Protein AF-A0A1J3ETG0-F1 (afdb_monomer)

Structure (mmCIF, N/CA/C/O backbone):
data_AF-A0A1J3ETG0-F1
#
_entry.id   AF-A0A1J3ETG0-F1
#
loop_
_atom_site.group_PDB
_atom_site.id
_atom_site.type_symbol
_atom_site.label_atom_id
_atom_site.label_alt_id
_atom_site.label_comp_id
_atom_site.label_asym_id
_atom_site.label_entity_id
_atom_site.label_seq_id
_atom_site.pdbx_PDB_ins_code
_atom_site.Cartn_x
_atom_site.Cartn_y
_atom_site.Cartn_z
_atom_site.occupancy
_atom_site.B_iso_or_equiv
_atom_site.auth_seq_id
_atom_site.auth_comp_id
_atom_site.auth_asym_id
_atom_site.auth_atom_id
_atom_site.pdbx_PDB_model_num
ATOM 1 N N . THR A 1 1 ? 12.044 -23.071 59.640 1.00 53.19 1 THR A N 1
ATOM 2 C CA . THR A 1 1 ? 12.819 -22.238 58.691 1.00 53.19 1 THR A CA 1
ATOM 3 C C . THR A 1 1 ? 11.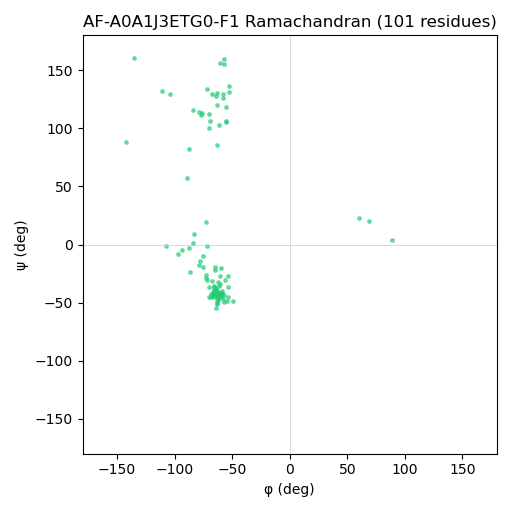861 -21.313 57.957 1.00 53.19 1 THR A C 1
ATOM 5 O O . THR A 1 1 ? 10.817 -21.798 57.534 1.00 53.19 1 THR A O 1
ATOM 8 N N . PRO A 1 2 ? 12.126 -19.997 57.868 1.00 54.06 2 PRO A N 1
ATOM 9 C CA . PRO A 1 2 ? 11.196 -19.052 57.250 1.00 54.06 2 PRO A CA 1
ATOM 10 C C . PRO A 1 2 ? 11.181 -19.251 55.730 1.00 54.06 2 PRO A C 1
ATOM 12 O O . PRO A 1 2 ? 12.243 -19.366 55.121 1.00 54.06 2 PRO A O 1
ATOM 15 N N . GLN A 1 3 ? 9.997 -19.301 55.115 1.00 63.72 3 GLN A N 1
ATOM 16 C CA . GLN A 1 3 ? 9.880 -19.335 53.657 1.00 63.72 3 GLN A CA 1
ATOM 17 C C . GLN A 1 3 ? 10.064 -17.929 53.086 1.00 63.72 3 GLN A C 1
ATOM 19 O O . GLN A 1 3 ? 9.252 -17.035 53.319 1.00 63.72 3 GLN A O 1
ATOM 24 N N . THR A 1 4 ? 11.139 -17.737 52.329 1.00 66.19 4 THR A N 1
ATOM 25 C CA . THR A 1 4 ? 11.403 -16.519 51.565 1.00 66.19 4 THR A CA 1
ATOM 26 C C . THR A 1 4 ? 10.372 -16.388 50.436 1.00 66.19 4 THR A C 1
ATOM 28 O O . THR A 1 4 ? 10.179 -17.343 49.677 1.00 66.19 4 THR A O 1
ATOM 31 N N . PRO A 1 5 ? 9.704 -15.232 50.274 1.00 64.25 5 PRO A N 1
ATOM 32 C CA . PRO A 1 5 ? 8.757 -15.036 49.186 1.00 64.25 5 PRO A CA 1
ATOM 33 C C . PRO A 1 5 ? 9.483 -15.135 47.839 1.00 64.25 5 PRO A C 1
ATOM 35 O O . PRO A 1 5 ? 10.415 -14.387 47.546 1.00 64.25 5 PRO A O 1
ATOM 38 N N . ARG A 1 6 ? 9.052 -16.091 47.012 1.00 66.31 6 ARG A N 1
ATOM 39 C CA . ARG A 1 6 ? 9.604 -16.347 45.679 1.00 66.31 6 ARG A CA 1
ATOM 40 C C . ARG A 1 6 ? 9.204 -15.199 44.749 1.00 66.31 6 ARG A C 1
ATOM 42 O O . ARG A 1 6 ? 8.077 -15.157 44.255 1.00 66.31 6 ARG A O 1
ATOM 49 N N . THR A 1 7 ? 10.117 -14.263 44.512 1.00 63.47 7 THR A N 1
ATOM 50 C CA . THR A 1 7 ? 9.951 -13.182 43.537 1.00 63.47 7 THR A CA 1
ATOM 51 C C . THR A 1 7 ? 9.791 -13.784 42.141 1.00 63.47 7 THR A C 1
ATOM 53 O O . THR A 1 7 ? 10.734 -14.261 41.512 1.00 63.47 7 THR A O 1
ATOM 56 N N . ARG A 1 8 ? 8.552 -13.820 41.639 1.00 62.28 8 ARG A N 1
ATOM 57 C CA . ARG A 1 8 ? 8.292 -14.147 40.235 1.00 62.28 8 ARG A CA 1
ATOM 58 C C . ARG A 1 8 ? 8.810 -12.992 39.385 1.00 62.28 8 ARG A C 1
ATOM 60 O O . ARG A 1 8 ? 8.161 -11.951 39.305 1.00 62.28 8 ARG 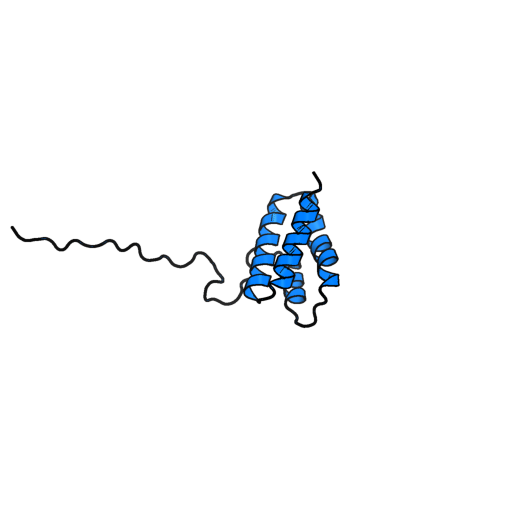A O 1
ATOM 67 N N . ASN A 1 9 ? 9.935 -13.204 38.707 1.00 56.97 9 ASN A N 1
ATOM 68 C CA . ASN A 1 9 ? 10.338 -12.401 37.556 1.00 56.97 9 ASN A CA 1
ATOM 69 C C . ASN A 1 9 ? 9.298 -12.600 36.452 1.00 56.97 9 ASN A C 1
ATOM 71 O O . ASN A 1 9 ? 9.407 -13.483 35.607 1.00 56.97 9 ASN A O 1
ATOM 75 N N . ARG A 1 10 ? 8.224 -11.814 36.506 1.00 61.56 10 ARG A N 1
ATOM 76 C CA . ARG A 1 10 ? 7.268 -11.717 35.413 1.00 61.56 10 ARG A CA 1
ATOM 77 C C . ARG A 1 10 ? 8.008 -10.991 34.298 1.00 61.56 10 ARG A C 1
ATOM 79 O O . ARG A 1 10 ? 8.342 -9.819 34.465 1.00 61.56 10 ARG A O 1
ATOM 86 N N . THR A 1 11 ? 8.294 -11.671 33.191 1.00 58.31 11 THR A N 1
ATOM 87 C CA . THR A 1 11 ? 8.784 -11.017 31.976 1.00 58.31 11 THR A CA 1
ATOM 88 C C . THR A 1 11 ? 7.751 -9.956 31.634 1.00 58.31 11 THR A C 1
ATOM 90 O O . THR A 1 11 ? 6.619 -10.276 31.266 1.00 58.31 11 THR A O 1
ATOM 93 N N . ARG A 1 12 ? 8.078 -8.687 31.890 1.00 61.53 12 ARG A N 1
ATOM 94 C CA . ARG A 1 12 ? 7.209 -7.568 31.539 1.00 61.53 12 ARG A CA 1
ATOM 95 C C . ARG A 1 12 ? 6.965 -7.739 30.047 1.00 61.53 12 ARG A C 1
ATOM 97 O O . ARG A 1 12 ? 7.942 -7.778 29.303 1.00 61.53 12 ARG A O 1
ATOM 104 N N . ILE A 1 13 ? 5.715 -7.937 29.629 1.00 63.44 13 ILE A N 1
ATOM 105 C CA . ILE A 1 13 ? 5.381 -7.970 28.203 1.00 63.44 13 ILE A CA 1
ATOM 106 C C . ILE A 1 13 ? 5.910 -6.643 27.662 1.00 63.44 13 ILE A C 1
ATOM 108 O O . ILE A 1 13 ? 5.444 -5.573 28.060 1.00 63.44 13 ILE A O 1
ATOM 112 N N . GLY A 1 14 ? 7.019 -6.717 26.925 1.00 65.94 14 GLY A N 1
ATOM 113 C CA . GLY A 1 14 ? 7.763 -5.548 26.491 1.00 65.94 14 GLY A CA 1
ATOM 114 C C . GLY A 1 14 ? 6.875 -4.667 25.624 1.00 65.94 14 GLY A C 1
ATOM 115 O O . GLY A 1 14 ? 5.906 -5.135 25.028 1.00 65.94 14 GLY A O 1
ATOM 116 N N . LYS A 1 15 ? 7.207 -3.376 25.548 1.00 66.06 15 LYS A N 1
ATOM 117 C CA . LYS A 1 15 ? 6.576 -2.473 24.580 1.00 66.06 15 LYS A CA 1
ATOM 118 C C . LYS A 1 15 ? 6.709 -3.100 23.185 1.00 66.06 15 LYS A C 1
ATOM 120 O O . LYS A 1 15 ? 7.803 -3.538 22.829 1.00 66.06 15 LYS A O 1
ATOM 125 N N . SER A 1 16 ? 5.611 -3.158 22.428 1.00 71.31 16 SER A N 1
ATOM 126 C CA . SER A 1 16 ? 5.640 -3.659 21.050 1.00 71.31 16 SER A CA 1
ATOM 127 C C . SER A 1 16 ? 6.717 -2.921 20.250 1.00 71.31 16 SER A C 1
ATOM 129 O O . SER A 1 16 ? 6.845 -1.699 20.361 1.00 71.31 16 SER A O 1
ATOM 131 N N . ARG A 1 17 ? 7.492 -3.666 19.454 1.00 74.31 17 ARG A N 1
ATOM 132 C CA . ARG A 1 17 ? 8.458 -3.090 18.500 1.00 74.31 17 ARG A CA 1
ATOM 133 C C . ARG A 1 17 ? 7.760 -2.508 17.272 1.00 74.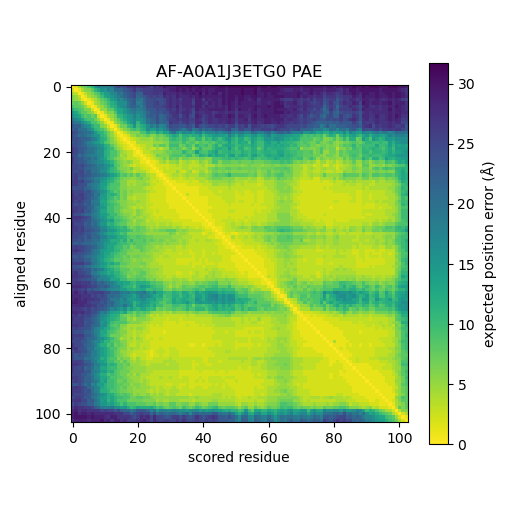31 17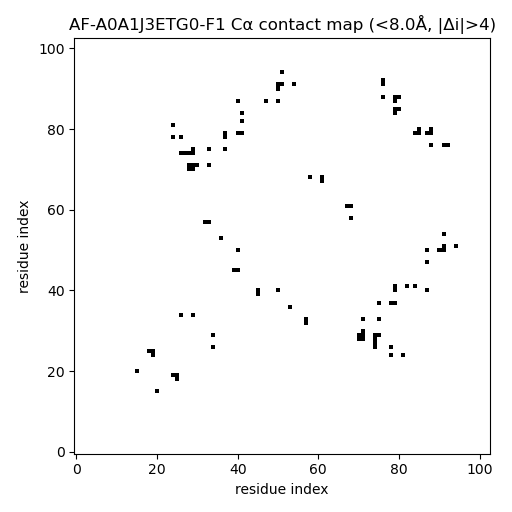 ARG A C 1
ATOM 135 O O . ARG A 1 17 ? 8.399 -1.831 16.477 1.00 74.31 17 ARG A O 1
ATOM 142 N N . ASP A 1 18 ? 6.466 -2.771 17.117 1.00 73.88 18 ASP A N 1
ATOM 143 C CA . ASP A 1 18 ? 5.666 -2.190 16.056 1.00 73.88 18 ASP A CA 1
ATOM 144 C C . ASP A 1 18 ? 5.332 -0.726 16.378 1.00 73.88 18 ASP A C 1
ATOM 146 O O . ASP A 1 18 ? 4.572 -0.427 17.304 1.00 73.88 18 ASP A O 1
ATOM 150 N N . SER A 1 19 ? 5.891 0.187 15.583 1.00 75.38 19 SER A N 1
ATOM 151 C CA . SER A 1 19 ? 5.634 1.627 15.667 1.00 75.38 19 SER A CA 1
ATOM 152 C C . SER A 1 19 ? 4.168 2.015 15.465 1.00 75.38 19 SER A C 1
ATOM 154 O O . SER A 1 19 ? 3.790 3.088 15.923 1.00 75.38 19 SER A O 1
ATOM 156 N N . ASN A 1 20 ? 3.353 1.157 14.846 1.00 80.06 20 ASN A N 1
ATOM 157 C CA . ASN A 1 20 ? 1.957 1.427 14.495 1.00 80.06 20 ASN A CA 1
ATOM 158 C C . ASN A 1 20 ? 0.963 0.653 15.385 1.00 80.06 20 ASN A C 1
ATOM 160 O O . ASN A 1 20 ? -0.248 0.816 15.251 1.00 80.06 20 ASN A O 1
ATOM 164 N N . LEU A 1 21 ? 1.435 -0.173 16.332 1.00 78.88 21 LEU A N 1
ATOM 165 C CA . LEU A 1 21 ? 0.546 -0.893 17.249 1.00 78.88 21 LEU A CA 1
ATOM 166 C C . LEU A 1 21 ? 0.029 0.048 18.343 1.00 78.88 21 LEU A C 1
ATOM 168 O O . LEU A 1 21 ? 0.784 0.492 19.211 1.00 78.88 21 LEU A O 1
ATOM 172 N N . GLY A 1 22 ? -1.274 0.344 18.290 1.00 79.75 22 GLY A N 1
ATOM 173 C CA . GLY A 1 22 ? -1.937 1.271 19.213 1.00 79.75 22 GLY A CA 1
ATOM 174 C C . GLY A 1 22 ? -1.513 2.734 19.036 1.00 79.75 22 GLY A C 1
ATOM 175 O O . GLY A 1 22 ? -1.648 3.521 19.970 1.00 79.75 22 GLY A O 1
ATOM 176 N N . LYS A 1 23 ? -0.959 3.088 17.870 1.00 82.62 23 LYS A N 1
ATOM 177 C CA . LYS A 1 23 ? -0.448 4.422 17.519 1.00 82.62 23 LYS A CA 1
ATOM 178 C C . LYS A 1 23 ? -0.924 4.811 16.109 1.00 82.62 23 LYS A C 1
ATOM 180 O O . LYS A 1 23 ? -1.301 3.918 15.352 1.00 82.62 23 LYS A O 1
ATOM 185 N N . PRO A 1 24 ? -0.913 6.108 15.741 1.00 85.88 24 PRO A N 1
ATOM 186 C CA . PRO A 1 24 ? -1.186 6.534 14.368 1.00 85.88 24 PRO A CA 1
ATOM 187 C C . PRO A 1 24 ? -0.223 5.889 13.367 1.00 85.88 24 PRO A C 1
ATOM 189 O O . PRO A 1 24 ? 0.898 5.526 13.730 1.00 85.88 24 PRO A O 1
ATOM 192 N N . TRP A 1 25 ? -0.651 5.781 12.107 1.00 87.88 25 TRP A N 1
ATOM 193 C CA . TRP A 1 25 ? 0.197 5.263 11.037 1.00 87.88 25 TRP A CA 1
ATOM 194 C C . TRP A 1 25 ? 1.478 6.090 10.892 1.00 87.88 25 TRP A C 1
ATOM 196 O O . TRP A 1 25 ? 1.439 7.314 10.771 1.00 87.88 25 TRP A O 1
ATOM 206 N N . SER A 1 26 ? 2.616 5.402 10.869 1.00 87.38 26 SER A N 1
ATOM 207 C CA . SER A 1 26 ? 3.914 5.951 10.502 1.00 87.38 26 SER A CA 1
ATOM 208 C C . SER A 1 26 ? 4.368 5.356 9.175 1.00 87.38 26 SER A C 1
ATOM 210 O O . SER A 1 26 ? 4.400 4.135 9.018 1.00 87.38 26 SER A O 1
ATOM 212 N N . TYR A 1 27 ? 4.816 6.224 8.269 1.00 85.88 27 TYR A N 1
ATOM 213 C CA . TYR A 1 27 ? 5.391 5.882 6.964 1.00 85.88 27 TYR A CA 1
ATOM 214 C C . TYR A 1 27 ? 6.807 5.278 7.035 1.00 85.88 27 TYR A C 1
ATOM 216 O O . TYR A 1 27 ? 7.556 5.305 6.059 1.00 85.88 27 TYR A O 1
ATOM 224 N N . HIS A 1 28 ? 7.217 4.757 8.192 1.00 83.31 28 HIS A N 1
ATOM 225 C CA . HIS A 1 28 ? 8.536 4.159 8.349 1.00 83.31 28 HIS A CA 1
ATOM 226 C C . HIS A 1 28 ? 8.728 3.007 7.354 1.00 83.31 28 HIS A C 1
ATOM 228 O O . HIS A 1 28 ? 7.981 2.031 7.368 1.00 83.31 28 HIS A O 1
ATOM 234 N N . GLY A 1 29 ? 9.805 3.078 6.568 1.00 82.88 29 GLY A N 1
ATOM 235 C CA . GLY A 1 29 ? 10.160 2.052 5.588 1.00 82.88 29 GLY A CA 1
ATOM 236 C C . GLY A 1 29 ? 9.539 2.263 4.209 1.00 82.88 29 GLY A C 1
ATOM 237 O O . GLY A 1 29 ? 9.751 1.410 3.359 1.00 82.88 29 GLY A O 1
ATOM 238 N N . LEU A 1 30 ? 8.819 3.373 3.997 1.00 88.69 30 LEU A N 1
ATOM 239 C CA . LEU A 1 30 ? 8.402 3.843 2.677 1.00 88.69 30 LEU A CA 1
ATOM 240 C C . LEU A 1 30 ? 9.258 5.033 2.233 1.00 88.69 30 LEU A C 1
ATOM 242 O O . LEU A 1 30 ? 9.379 6.035 2.948 1.00 88.69 30 LEU A O 1
ATOM 246 N N . SER A 1 31 ? 9.787 4.939 1.021 1.00 89.69 31 SER A N 1
ATOM 247 C CA . SER A 1 31 ? 10.322 6.041 0.233 1.00 89.69 31 SER A CA 1
ATOM 248 C C . SER A 1 31 ? 9.266 7.136 0.021 1.00 89.69 31 SER A C 1
ATOM 250 O O . SER A 1 31 ? 8.065 6.865 0.091 1.00 89.69 31 SER A O 1
ATOM 252 N N . PRO A 1 32 ? 9.666 8.380 -0.300 1.00 90.62 32 PRO A N 1
ATOM 253 C CA . PRO A 1 32 ? 8.712 9.445 -0.611 1.00 90.62 32 PRO A CA 1
ATOM 254 C C . PRO A 1 32 ? 7.712 9.062 -1.712 1.00 90.62 32 PRO A C 1
ATOM 256 O O . PRO A 1 32 ? 6.536 9.401 -1.615 1.00 90.62 32 PRO A O 1
ATOM 259 N N . GLN A 1 33 ? 8.149 8.303 -2.722 1.00 90.56 33 GLN A N 1
ATOM 260 C CA . GLN A 1 33 ? 7.270 7.791 -3.775 1.00 90.56 33 GLN A CA 1
ATOM 261 C C . GLN A 1 33 ? 6.289 6.746 -3.229 1.00 90.56 33 GLN A C 1
ATOM 263 O O . GLN A 1 33 ? 5.092 6.832 -3.495 1.00 90.56 33 GLN A O 1
ATOM 268 N N . GLY A 1 34 ? 6.767 5.802 -2.415 1.00 91.12 34 GLY A N 1
ATOM 269 C CA . GLY A 1 34 ? 5.923 4.810 -1.749 1.00 91.12 34 GLY A CA 1
ATOM 270 C C . GLY A 1 34 ? 4.881 5.439 -0.818 1.00 91.12 34 GLY A C 1
ATOM 271 O O . GLY A 1 34 ? 3.758 4.950 -0.734 1.00 91.12 34 GLY A O 1
ATOM 272 N N . GLN A 1 35 ? 5.206 6.563 -0.170 1.00 93.38 35 GLN A N 1
ATOM 273 C CA . GLN A 1 35 ? 4.260 7.331 0.649 1.00 93.38 35 GLN A CA 1
ATOM 274 C C . GLN A 1 35 ? 3.141 7.953 -0.189 1.00 93.38 35 GLN A C 1
ATOM 276 O O . GLN A 1 35 ? 1.977 7.856 0.193 1.00 93.38 35 GLN A O 1
ATOM 281 N N . GLN A 1 36 ? 3.482 8.555 -1.333 1.00 92.81 36 GLN A N 1
ATOM 282 C CA . GLN A 1 36 ? 2.495 9.114 -2.262 1.00 92.81 36 GLN A CA 1
ATOM 283 C C . GLN A 1 36 ? 1.580 8.024 -2.819 1.00 92.81 36 GLN A C 1
ATOM 285 O O . GLN A 1 36 ? 0.363 8.179 -2.814 1.00 92.81 36 GLN A O 1
ATOM 290 N N . ILE A 1 37 ? 2.153 6.886 -3.217 1.00 92.06 37 ILE A N 1
ATOM 291 C CA . ILE A 1 37 ? 1.375 5.744 -3.704 1.00 92.06 37 ILE A CA 1
ATOM 292 C C . ILE A 1 37 ? 0.453 5.223 -2.608 1.00 92.06 37 ILE A C 1
ATOM 294 O O . ILE A 1 37 ? -0.736 5.060 -2.857 1.00 92.06 37 ILE A O 1
ATOM 298 N N . LEU A 1 38 ? 0.950 5.023 -1.383 1.00 93.19 38 LEU A N 1
ATOM 299 C CA . LEU A 1 38 ? 0.096 4.605 -0.273 1.00 93.19 38 LEU A CA 1
ATOM 300 C C . LEU A 1 38 ? -1.057 5.593 -0.061 1.00 93.19 38 LEU A C 1
ATOM 302 O O . LEU A 1 38 ? -2.189 5.149 0.096 1.00 93.19 38 L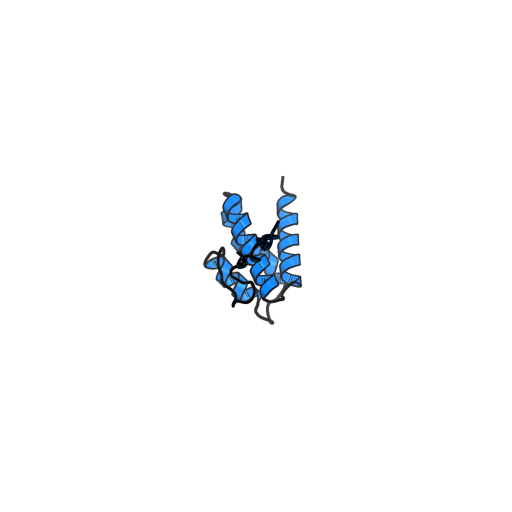EU A O 1
ATOM 306 N N . HIS A 1 39 ? -0.788 6.902 -0.107 1.00 93.12 39 HIS A N 1
ATOM 307 C CA . HIS A 1 39 ? -1.823 7.929 0.003 1.00 93.12 39 HIS A CA 1
ATOM 308 C C . HIS A 1 39 ? -2.882 7.798 -1.102 1.00 93.12 39 HIS A C 1
ATOM 310 O O . HIS A 1 39 ? -4.070 7.887 -0.821 1.00 93.12 39 HIS A O 1
ATOM 316 N N . SER A 1 40 ? -2.485 7.527 -2.346 1.00 92.75 40 SER A N 1
ATOM 317 C CA . SER A 1 40 ? -3.436 7.273 -3.434 1.00 92.75 40 SER A CA 1
ATOM 318 C C . SER A 1 40 ? -4.240 5.984 -3.234 1.00 92.75 40 SER A C 1
ATOM 320 O O . SER A 1 40 ? -5.430 5.970 -3.518 1.00 92.75 40 SER A O 1
ATOM 322 N N . LEU A 1 41 ? -3.632 4.909 -2.721 1.00 91.81 41 LEU A N 1
ATOM 323 C CA . LEU A 1 41 ? -4.300 3.610 -2.535 1.00 91.81 41 LEU A CA 1
ATOM 324 C C . LEU A 1 41 ? -5.337 3.608 -1.397 1.00 91.81 41 LEU A C 1
ATOM 326 O O . LEU A 1 41 ? -6.317 2.851 -1.434 1.00 91.81 41 LEU A O 1
ATOM 330 N N . ILE A 1 42 ? -5.120 4.423 -0.361 1.00 93.25 42 ILE A N 1
ATOM 331 C CA . ILE A 1 42 ? -6.052 4.542 0.770 1.00 93.25 42 ILE A CA 1
ATOM 332 C C . ILE A 1 42 ? -7.277 5.400 0.442 1.00 93.25 42 ILE A C 1
ATOM 334 O O . ILE A 1 42 ? -8.257 5.333 1.185 1.00 93.25 42 ILE A O 1
ATOM 338 N N . GLU A 1 43 ? -7.248 6.162 -0.656 1.00 92.94 43 GLU A N 1
ATOM 339 C CA . GLU A 1 43 ? -8.410 6.926 -1.100 1.00 92.94 43 GLU A CA 1
ATOM 340 C C . GLU A 1 43 ? -9.569 5.975 -1.453 1.00 92.94 43 GLU A C 1
ATOM 342 O O . GLU A 1 43 ? -9.380 5.014 -2.210 1.00 92.94 43 GLU A O 1
ATOM 347 N N . PRO A 1 44 ? -10.790 6.216 -0.940 1.00 87.69 44 PRO A N 1
ATOM 348 C CA . PRO A 1 44 ? -11.944 5.359 -1.216 1.00 87.69 44 PRO A CA 1
ATOM 349 C C . PRO A 1 44 ? -12.305 5.271 -2.703 1.00 87.69 44 PRO A C 1
ATOM 351 O O . PRO A 1 44 ? -12.880 4.277 -3.136 1.00 87.69 44 PRO A O 1
ATOM 354 N N . SER A 1 45 ? -11.974 6.308 -3.473 1.00 89.75 45 SER A N 1
ATOM 355 C CA . SER A 1 45 ? -12.213 6.411 -4.915 1.00 89.75 45 SER A CA 1
ATOM 356 C C . SER A 1 45 ? -11.138 5.735 -5.767 1.00 89.75 45 SER A C 1
ATOM 358 O O . SER A 1 45 ? -11.219 5.796 -6.994 1.00 89.75 45 SER A O 1
ATOM 360 N N . PHE A 1 46 ? -10.128 5.119 -5.148 1.00 91.19 46 PHE A N 1
ATOM 361 C CA . PHE A 1 46 ? -9.050 4.477 -5.883 1.00 91.19 46 PHE A CA 1
ATOM 362 C C . PHE A 1 46 ? -9.565 3.301 -6.720 1.00 91.19 46 PHE A C 1
ATOM 364 O O . PHE A 1 46 ? -10.210 2.385 -6.203 1.00 91.19 46 PHE A O 1
ATOM 371 N N . ASP A 1 47 ? -9.222 3.317 -8.007 1.00 90.06 47 ASP A N 1
ATOM 372 C CA . ASP A 1 47 ? -9.526 2.247 -8.946 1.00 90.06 47 ASP A CA 1
ATOM 373 C C . ASP A 1 47 ? -8.466 1.141 -8.866 1.00 90.06 47 ASP A C 1
ATOM 375 O O . ASP A 1 47 ? -7.305 1.336 -9.229 1.00 90.06 47 ASP A O 1
ATOM 379 N N . SER A 1 48 ? -8.889 -0.050 -8.439 1.00 86.88 48 SER A N 1
ATOM 380 C CA . SER A 1 48 ? -8.044 -1.245 -8.353 1.00 86.88 48 SER A CA 1
ATOM 381 C C . SER A 1 48 ? -7.323 -1.606 -9.660 1.00 86.88 48 SER A C 1
ATOM 383 O O . SER A 1 48 ? -6.233 -2.171 -9.597 1.00 86.88 48 SER A O 1
ATOM 385 N N . ALA A 1 49 ? -7.860 -1.236 -10.831 1.00 88.75 49 ALA A N 1
ATOM 386 C CA . ALA A 1 49 ? -7.199 -1.481 -12.115 1.00 88.75 49 ALA A CA 1
ATOM 387 C C . ALA A 1 49 ? -5.878 -0.700 -12.271 1.00 88.75 49 ALA A C 1
ATOM 389 O O . ALA A 1 49 ? -5.026 -1.070 -13.078 1.00 88.75 49 ALA A O 1
ATOM 390 N N . GLN A 1 50 ? -5.680 0.363 -11.484 1.00 89.88 50 GLN A N 1
ATOM 391 C CA . GLN A 1 50 ? -4.464 1.179 -11.494 1.00 89.88 50 GLN A CA 1
ATOM 392 C C . GLN A 1 50 ? -3.371 0.650 -10.557 1.00 89.88 50 GLN A C 1
ATOM 394 O O . GLN A 1 50 ? -2.276 1.211 -10.516 1.00 89.88 50 GLN A O 1
ATOM 399 N N . LEU A 1 51 ? -3.634 -0.417 -9.798 1.00 90.69 51 LEU A N 1
ATOM 400 C CA . LEU A 1 51 ? -2.683 -0.946 -8.822 1.00 90.69 51 LEU A CA 1
ATOM 401 C C . LEU A 1 51 ? -1.408 -1.478 -9.495 1.00 90.69 51 LEU A C 1
ATOM 403 O O . LEU A 1 51 ? -0.308 -1.032 -9.175 1.00 90.69 51 LEU A O 1
ATOM 407 N N . ASP A 1 52 ? -1.556 -2.387 -10.454 1.00 89.56 52 ASP A N 1
ATOM 408 C CA . ASP A 1 52 ? -0.450 -3.029 -11.172 1.00 89.56 52 ASP A CA 1
ATOM 409 C C . ASP A 1 52 ? 0.530 -2.038 -11.828 1.00 89.56 52 ASP A C 1
ATOM 411 O O . ASP A 1 52 ? 1.742 -2.187 -11.621 1.00 89.56 52 ASP A O 1
ATOM 415 N N . PRO A 1 53 ? 0.085 -1.011 -12.588 1.00 90.38 53 PRO A N 1
ATOM 416 C CA . PRO A 1 53 ? 1.007 -0.035 -13.169 1.00 90.38 53 PRO A CA 1
ATOM 417 C C . PRO A 1 53 ? 1.712 0.819 -12.105 1.00 90.38 53 PRO A C 1
ATOM 419 O O . PRO A 1 53 ? 2.903 1.098 -12.254 1.00 90.38 53 PRO A O 1
ATOM 422 N N . LEU A 1 54 ? 1.034 1.182 -11.009 1.00 90.69 54 LEU A N 1
ATOM 423 C CA . LEU A 1 54 ? 1.649 1.937 -9.909 1.00 90.69 54 LEU A CA 1
ATOM 424 C C . LEU A 1 54 ? 2.718 1.121 -9.180 1.00 90.69 54 LEU A C 1
ATOM 426 O O . LEU A 1 54 ? 3.804 1.632 -8.902 1.00 90.69 54 LEU A O 1
ATOM 430 N N . LEU A 1 55 ? 2.435 -0.152 -8.894 1.00 88.69 55 LEU A N 1
ATOM 431 C CA . LEU A 1 55 ? 3.404 -1.063 -8.285 1.00 88.69 55 LEU A CA 1
ATOM 432 C C . LEU A 1 55 ? 4.589 -1.304 -9.216 1.00 88.69 55 LEU A C 1
ATOM 434 O O . LEU A 1 55 ? 5.733 -1.251 -8.771 1.00 88.69 55 LEU A O 1
ATOM 438 N N . SER A 1 56 ? 4.333 -1.482 -10.512 1.00 87.94 56 SER A N 1
ATOM 439 C CA . SER A 1 56 ? 5.392 -1.622 -11.514 1.00 87.94 56 SER A CA 1
ATOM 440 C C . SER A 1 56 ? 6.303 -0.398 -11.515 1.00 87.94 56 SER A C 1
ATOM 442 O O . SER A 1 56 ? 7.513 -0.550 -11.415 1.00 87.94 56 SER A O 1
ATOM 444 N N . GLN A 1 57 ? 5.744 0.815 -11.516 1.00 88.12 57 GLN A N 1
ATOM 445 C CA . GLN A 1 57 ? 6.527 2.051 -11.462 1.00 88.12 57 GLN A CA 1
ATOM 446 C C . GLN A 1 57 ? 7.319 2.201 -10.153 1.00 88.12 57 GLN A C 1
ATOM 448 O O . GLN A 1 57 ? 8.453 2.681 -10.175 1.00 88.12 57 GLN A O 1
ATOM 453 N N . LEU A 1 58 ? 6.733 1.818 -9.015 1.00 86.88 58 LEU A N 1
ATOM 454 C CA . LEU A 1 58 ? 7.405 1.876 -7.715 1.00 86.88 58 LEU A CA 1
ATOM 455 C C . LEU A 1 58 ? 8.571 0.891 -7.642 1.00 86.88 58 LEU A C 1
ATOM 457 O O . LEU A 1 58 ? 9.619 1.223 -7.097 1.00 86.88 58 LEU A O 1
ATOM 461 N N . PHE A 1 59 ? 8.393 -0.314 -8.184 1.00 85.19 59 PHE A N 1
ATOM 462 C CA . PHE A 1 59 ? 9.360 -1.400 -8.061 1.00 85.19 59 PHE A CA 1
ATOM 463 C C . PHE A 1 59 ? 10.311 -1.550 -9.256 1.00 85.19 59 PHE A C 1
ATOM 465 O O . PHE A 1 59 ? 11.307 -2.263 -9.129 1.00 85.19 59 PHE A O 1
ATOM 472 N N . GLU A 1 60 ? 10.093 -0.828 -10.362 1.00 83.19 60 GLU A N 1
ATOM 473 C CA . GLU A 1 60 ? 10.993 -0.780 -11.527 1.00 83.19 60 GLU A CA 1
ATOM 474 C C . GLU A 1 60 ? 12.456 -0.520 -11.132 1.00 83.19 60 GLU A C 1
ATOM 476 O O . GLU A 1 60 ? 13.325 -1.301 -11.533 1.00 83.19 60 GLU A O 1
ATOM 481 N N . PRO A 1 61 ? 12.769 0.482 -10.278 1.00 77.62 61 PRO A N 1
ATOM 482 C CA . PRO A 1 61 ? 14.151 0.769 -9.889 1.00 77.62 61 PRO A CA 1
ATOM 483 C C . PRO A 1 61 ? 14.796 -0.363 -9.083 1.00 77.62 61 PRO A C 1
ATOM 485 O O . PRO A 1 61 ? 16.020 -0.482 -9.027 1.00 77.62 61 PRO A O 1
ATOM 488 N N . TYR A 1 62 ? 13.981 -1.207 -8.449 1.00 73.94 62 TYR A N 1
ATOM 489 C CA . TYR A 1 62 ? 14.448 -2.261 -7.561 1.00 73.94 62 TYR A CA 1
ATOM 490 C C . TYR A 1 62 ? 14.629 -3.615 -8.255 1.00 73.94 62 TYR A C 1
ATOM 492 O O . TYR A 1 62 ? 15.191 -4.523 -7.643 1.00 73.94 62 TYR A O 1
ATOM 500 N N . LYS A 1 63 ? 14.259 -3.743 -9.539 1.00 71.69 63 LYS A N 1
ATOM 501 C CA . LYS A 1 63 ? 14.615 -4.911 -10.369 1.00 71.69 63 LYS A CA 1
ATOM 502 C C . LYS A 1 63 ? 16.129 -5.140 -10.423 1.00 71.69 63 LYS A C 1
ATOM 504 O O . LYS A 1 63 ? 16.582 -6.274 -10.516 1.00 71.69 63 LYS A O 1
ATOM 509 N N . VAL A 1 64 ? 16.911 -4.065 -10.317 1.00 67.62 64 VAL A N 1
ATOM 510 C CA . VAL A 1 64 ? 18.382 -4.104 -10.319 1.00 67.62 64 VAL A CA 1
ATOM 511 C C . VAL A 1 64 ? 18.954 -4.346 -8.912 1.00 67.62 64 VAL A C 1
ATOM 513 O O . VAL A 1 64 ? 20.073 -4.836 -8.783 1.00 67.62 64 VAL A O 1
ATOM 516 N N . ASN A 1 65 ? 18.206 -4.027 -7.845 1.00 65.50 65 ASN A N 1
ATOM 517 C CA . ASN A 1 65 ? 18.679 -4.139 -6.460 1.00 65.50 65 ASN A CA 1
ATOM 518 C C . ASN A 1 65 ? 17.566 -4.637 -5.500 1.00 65.50 65 ASN A C 1
ATOM 520 O O . ASN A 1 65 ? 16.829 -3.838 -4.909 1.00 65.50 65 ASN A O 1
ATOM 524 N N . PRO A 1 66 ? 17.421 -5.966 -5.335 1.00 64.69 66 PRO A N 1
ATOM 525 C CA . PRO A 1 66 ? 16.224 -6.590 -4.759 1.00 64.69 66 PRO A CA 1
ATOM 526 C C . PRO A 1 66 ? 16.093 -6.457 -3.232 1.00 64.69 66 PRO A C 1
ATOM 528 O O . PRO A 1 66 ? 14.998 -6.604 -2.686 1.00 64.69 66 PRO A O 1
ATOM 531 N N . THR A 1 67 ? 17.175 -6.165 -2.508 1.00 63.91 67 THR A N 1
ATOM 532 C CA . THR A 1 67 ? 17.159 -6.078 -1.035 1.00 63.91 67 THR A CA 1
ATOM 533 C C . THR A 1 67 ? 16.315 -4.906 -0.540 1.00 63.91 67 THR A C 1
ATOM 535 O O . THR A 1 67 ? 15.491 -5.084 0.360 1.00 63.91 67 THR A O 1
ATOM 538 N N . SER A 1 68 ? 16.431 -3.740 -1.177 1.00 66.81 68 SER A N 1
ATOM 539 C CA . SER A 1 68 ? 15.642 -2.551 -0.830 1.00 66.81 68 SER A CA 1
ATOM 540 C C . SER A 1 68 ? 14.165 -2.661 -1.247 1.00 66.81 68 SER A C 1
ATOM 542 O O . SER A 1 68 ? 13.314 -2.084 -0.573 1.00 66.81 68 SER A O 1
ATOM 544 N N . SER A 1 69 ? 13.837 -3.462 -2.277 1.00 73.88 69 SER A N 1
ATOM 545 C CA . SER A 1 69 ? 12.443 -3.730 -2.697 1.00 73.88 69 SER A CA 1
ATOM 546 C C . SER A 1 69 ? 11.625 -4.364 -1.575 1.00 73.88 69 SER A C 1
ATOM 548 O O . SER A 1 69 ? 10.490 -3.971 -1.312 1.00 73.88 69 SER A O 1
ATOM 550 N N . SER A 1 70 ? 12.218 -5.354 -0.902 1.00 76.81 70 SER A N 1
ATOM 551 C CA . SER A 1 70 ? 11.498 -6.188 0.058 1.00 76.81 70 SER A CA 1
ATOM 552 C C . SER A 1 70 ? 10.985 -5.390 1.263 1.00 76.81 70 SER A C 1
ATOM 554 O O . SER A 1 70 ? 9.858 -5.597 1.707 1.00 76.81 70 SER A O 1
ATOM 556 N N . SER A 1 71 ? 11.779 -4.433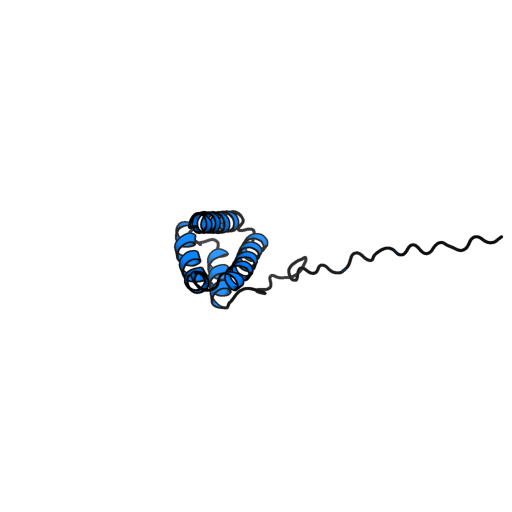 1.756 1.00 82.62 71 SER A N 1
ATOM 557 C CA . SER A 1 71 ? 11.403 -3.570 2.880 1.00 82.62 71 SER A CA 1
ATOM 558 C C . SER A 1 71 ? 10.304 -2.578 2.501 1.00 82.62 71 SER A C 1
ATOM 560 O O . SER A 1 71 ? 9.343 -2.424 3.254 1.00 82.62 71 SER A O 1
ATOM 562 N N . GLU A 1 72 ? 10.438 -1.929 1.343 1.00 87.25 72 GLU A N 1
ATOM 563 C CA . GLU A 1 72 ? 9.468 -0.959 0.819 1.00 87.25 72 GLU A CA 1
ATOM 564 C C . GLU A 1 72 ? 8.096 -1.619 0.610 1.00 8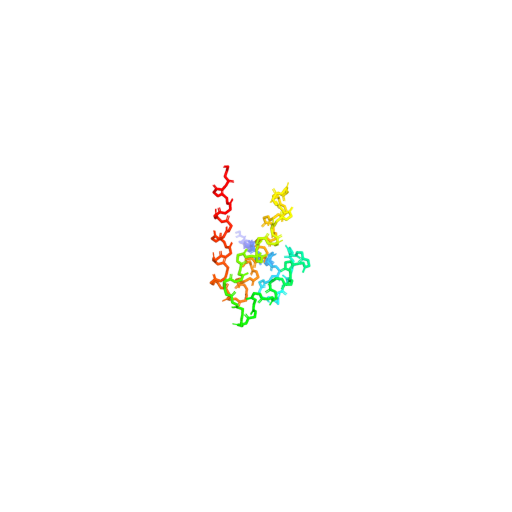7.25 72 GLU A C 1
ATOM 566 O O . GLU A 1 72 ? 7.063 -1.102 1.034 1.00 87.25 72 GLU A O 1
ATOM 571 N N . LEU A 1 73 ? 8.089 -2.828 0.044 1.00 86.44 73 LEU A N 1
ATOM 572 C CA . LEU A 1 73 ? 6.873 -3.607 -0.157 1.00 86.44 73 LEU A CA 1
ATOM 573 C C . LEU A 1 73 ? 6.197 -3.988 1.158 1.00 86.44 73 LEU A C 1
ATOM 575 O O . LEU A 1 73 ? 4.988 -3.819 1.303 1.00 86.44 73 LEU A O 1
ATOM 579 N N . LEU A 1 74 ? 6.954 -4.525 2.117 1.00 88.06 74 LEU A N 1
ATOM 580 C CA . LEU A 1 74 ? 6.385 -4.904 3.409 1.00 88.06 74 LEU A C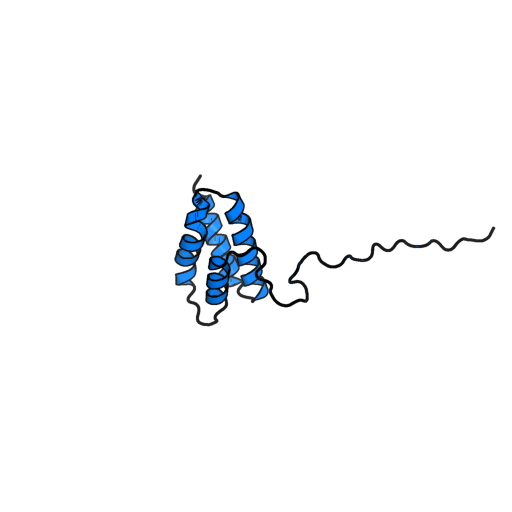A 1
ATOM 581 C C . LEU A 1 74 ? 5.814 -3.683 4.136 1.00 88.06 74 LEU A C 1
ATOM 583 O O . LEU A 1 74 ? 4.768 -3.792 4.777 1.00 88.06 74 LEU A O 1
ATOM 587 N N . ALA A 1 75 ? 6.454 -2.519 4.005 1.00 90.12 75 ALA A N 1
ATOM 588 C CA . ALA A 1 75 ? 5.933 -1.269 4.539 1.00 90.12 75 ALA A CA 1
ATOM 589 C C . ALA A 1 75 ? 4.630 -0.843 3.837 1.00 90.12 75 ALA A C 1
ATOM 591 O O . ALA A 1 75 ? 3.680 -0.451 4.520 1.00 90.12 75 ALA A O 1
ATOM 592 N N . LEU A 1 76 ? 4.539 -1.002 2.511 1.00 92.38 76 LEU A N 1
ATOM 593 C CA . LEU A 1 76 ? 3.328 -0.721 1.732 1.00 92.38 76 LEU A CA 1
ATOM 594 C C . LEU A 1 76 ? 2.168 -1.643 2.135 1.00 92.38 76 LEU A C 1
ATOM 596 O O . LEU A 1 76 ? 1.087 -1.162 2.473 1.00 92.38 76 LEU A O 1
ATOM 600 N N . LEU A 1 77 ? 2.403 -2.959 2.185 1.00 92.25 77 LEU A N 1
ATOM 601 C CA . LEU A 1 77 ? 1.413 -3.959 2.606 1.00 92.25 77 LEU A CA 1
ATOM 602 C C . LEU A 1 77 ? 0.926 -3.707 4.034 1.00 92.25 77 LEU A C 1
ATOM 604 O O . LEU A 1 77 ? -0.270 -3.782 4.318 1.00 92.25 77 LEU A O 1
ATOM 608 N N . LYS A 1 78 ? 1.849 -3.359 4.936 1.00 91.06 78 LYS A N 1
ATOM 609 C CA . LYS A 1 78 ? 1.513 -2.999 6.312 1.00 91.06 78 LYS A CA 1
ATOM 610 C C . LYS A 1 78 ? 0.658 -1.729 6.370 1.00 91.06 78 LYS A C 1
ATOM 612 O O . LYS A 1 78 ? -0.254 -1.667 7.192 1.00 91.06 78 LYS A O 1
ATOM 617 N N . GLY A 1 79 ? 0.918 -0.754 5.498 1.00 92.56 79 GLY A N 1
ATOM 618 C CA . GLY A 1 79 ? 0.116 0.466 5.367 1.00 92.56 79 GLY A CA 1
ATOM 619 C C . GLY A 1 79 ? -1.302 0.165 4.920 1.00 92.56 79 GLY A C 1
ATOM 620 O O . GLY A 1 79 ? -2.258 0.544 5.594 1.00 92.56 79 GLY A O 1
ATOM 621 N N . LEU A 1 80 ? -1.448 -0.609 3.848 1.00 93.25 80 LEU A N 1
ATOM 622 C CA . LEU A 1 80 ? -2.754 -1.036 3.350 1.00 93.25 80 LEU A CA 1
ATOM 623 C C . LEU A 1 80 ? -3.540 -1.817 4.413 1.00 93.25 80 LEU A C 1
ATOM 625 O O . LEU A 1 80 ? -4.716 -1.535 4.644 1.00 93.25 80 LEU A O 1
ATOM 629 N N . GLY A 1 81 ? -2.876 -2.729 5.131 1.00 91.50 81 GLY A N 1
ATOM 630 C CA . GLY A 1 81 ? -3.477 -3.463 6.245 1.00 91.50 81 GLY A CA 1
ATOM 631 C C . GLY A 1 81 ? -3.915 -2.560 7.403 1.00 91.50 81 GLY A C 1
ATOM 632 O O . GLY A 1 81 ? -5.017 -2.723 7.925 1.00 91.50 81 GLY A O 1
ATOM 633 N N . PHE A 1 82 ? -3.101 -1.566 7.779 1.00 91.50 82 PHE A N 1
ATOM 634 C CA . PHE A 1 82 ? -3.457 -0.586 8.813 1.00 91.50 82 PHE A CA 1
ATOM 635 C C . PHE A 1 82 ? -4.702 0.225 8.426 1.00 91.50 82 PHE A C 1
ATOM 637 O O . PHE A 1 82 ? -5.589 0.441 9.252 1.00 91.50 82 PHE A O 1
ATOM 644 N N . HIS A 1 83 ? -4.799 0.616 7.155 1.00 92.12 83 HIS A N 1
ATOM 645 C CA . HIS A 1 83 ? -5.933 1.356 6.600 1.00 92.12 83 HIS A CA 1
ATOM 646 C C . HIS A 1 83 ? -7.119 0.466 6.188 1.00 92.12 83 HIS A C 1
ATOM 648 O O . HIS A 1 83 ? -8.077 0.961 5.599 1.00 92.12 83 HIS A O 1
ATOM 654 N N . LYS A 1 84 ? -7.100 -0.831 6.531 1.00 91.69 84 LYS A N 1
ATOM 655 C CA . LYS A 1 84 ? -8.163 -1.809 6.235 1.00 91.69 84 LYS A CA 1
ATOM 656 C C . LYS A 1 84 ? -8.444 -2.010 4.735 1.00 91.69 84 LYS A C 1
ATOM 658 O O . LYS A 1 84 ? -9.515 -2.491 4.375 1.00 91.69 84 LYS A O 1
ATOM 663 N N . ARG A 1 85 ? -7.479 -1.696 3.866 1.00 92.44 85 ARG A N 1
ATOM 664 C CA . ARG A 1 85 ? -7.508 -1.940 2.410 1.00 92.44 85 ARG A CA 1
ATOM 665 C C . ARG A 1 85 ? -6.922 -3.320 2.098 1.00 92.44 85 ARG A C 1
ATOM 667 O O . ARG A 1 85 ? -5.898 -3.450 1.428 1.00 92.44 85 ARG A O 1
ATOM 674 N N . PHE A 1 86 ? -7.513 -4.359 2.690 1.00 91.19 86 PHE A N 1
ATOM 675 C CA . PHE A 1 86 ? -6.994 -5.732 2.614 1.00 91.19 86 PHE A CA 1
ATOM 676 C C . PHE A 1 86 ? -7.078 -6.323 1.203 1.00 91.19 86 PHE A C 1
ATOM 678 O O . PHE A 1 86 ? -6.215 -7.101 0.815 1.00 91.19 86 PHE A O 1
ATOM 685 N N . ASP A 1 87 ? -8.087 -5.924 0.437 1.00 91.19 87 ASP A N 1
ATOM 686 C CA . ASP A 1 87 ? -8.272 -6.237 -0.979 1.00 91.19 87 ASP A CA 1
ATOM 687 C C . ASP A 1 87 ? -7.074 -5.779 -1.824 1.00 91.19 87 ASP A C 1
ATOM 689 O O . ASP A 1 87 ? -6.481 -6.575 -2.557 1.00 91.19 87 ASP A O 1
ATOM 693 N N . LEU A 1 88 ? -6.650 -4.525 -1.648 1.00 93.06 88 LEU A N 1
ATOM 694 C CA . LEU A 1 88 ? -5.474 -3.980 -2.325 1.00 93.06 88 LEU A CA 1
ATOM 695 C C . LEU A 1 88 ? -4.180 -4.599 -1.798 1.00 93.06 88 LEU A C 1
ATOM 697 O O . LEU A 1 88 ? -3.267 -4.849 -2.579 1.00 93.06 88 LEU A O 1
ATOM 701 N N . ALA A 1 89 ? -4.094 -4.886 -0.495 1.00 93.00 89 ALA A N 1
ATOM 702 C CA . ALA A 1 89 ? -2.927 -5.552 0.082 1.00 93.00 89 ALA A CA 1
ATOM 703 C C . ALA A 1 89 ? -2.721 -6.956 -0.513 1.00 93.00 89 ALA A C 1
ATOM 705 O O . ALA A 1 89 ? -1.605 -7.315 -0.881 1.00 93.00 89 ALA A O 1
ATOM 706 N N . LEU A 1 90 ? -3.797 -7.738 -0.643 1.00 91.44 90 LEU A N 1
ATOM 707 C CA . LEU A 1 90 ? -3.749 -9.062 -1.264 1.00 91.44 90 LEU A CA 1
ATOM 708 C C . LEU A 1 90 ? -3.418 -8.970 -2.753 1.00 91.44 90 LEU A C 1
ATOM 710 O O . LEU A 1 90 ? -2.573 -9.723 -3.225 1.00 91.44 90 LEU A O 1
ATOM 714 N N . SER A 1 91 ? -4.017 -8.017 -3.468 1.00 91.12 91 SER A N 1
ATOM 715 C CA . SER A 1 91 ? -3.746 -7.804 -4.895 1.00 91.12 91 SER A CA 1
ATOM 716 C C . SER A 1 91 ? -2.291 -7.386 -5.142 1.00 91.12 91 SER A C 1
ATOM 718 O O . SER A 1 91 ? -1.640 -7.910 -6.039 1.00 91.12 91 SER A O 1
ATOM 720 N N . ALA A 1 92 ? -1.730 -6.517 -4.295 1.00 89.81 92 ALA A N 1
ATOM 721 C CA . ALA A 1 92 ? -0.326 -6.118 -4.372 1.00 89.81 92 ALA A CA 1
ATOM 722 C C . ALA A 1 92 ? 0.632 -7.282 -4.068 1.00 89.81 92 ALA A C 1
ATOM 724 O O . ALA A 1 92 ? 1.699 -7.396 -4.674 1.00 89.81 92 ALA A O 1
ATOM 725 N N . PHE A 1 93 ? 0.253 -8.160 -3.135 1.00 88.69 93 PHE A N 1
ATOM 726 C CA . PHE A 1 93 ? 1.003 -9.378 -2.851 1.00 88.69 93 PHE A CA 1
ATOM 727 C C . PHE A 1 93 ? 0.940 -10.377 -4.017 1.00 88.69 93 PHE A C 1
ATOM 729 O O . PHE A 1 93 ? 1.968 -10.937 -4.389 1.00 88.69 93 PHE A O 1
ATOM 736 N N . ASP A 1 94 ? -0.232 -10.569 -4.624 1.00 89.31 94 ASP A N 1
ATOM 737 C CA . ASP A 1 94 ? -0.409 -11.427 -5.801 1.00 89.31 94 ASP A CA 1
ATOM 738 C C . ASP A 1 94 ? 0.394 -10.913 -7.005 1.00 89.31 94 ASP A C 1
ATOM 740 O O . ASP A 1 94 ? 1.123 -11.675 -7.642 1.00 89.31 94 ASP A O 1
ATOM 744 N N . TRP A 1 95 ? 0.357 -9.599 -7.255 1.00 87.56 95 TRP A N 1
ATOM 745 C CA . TRP A 1 95 ? 1.192 -8.947 -8.264 1.00 87.56 95 TRP A CA 1
ATOM 746 C C . TRP A 1 95 ? 2.677 -9.268 -8.061 1.00 87.56 95 TRP A C 1
ATOM 748 O O . TRP A 1 95 ? 3.354 -9.651 -9.013 1.00 87.56 95 TRP A O 1
ATOM 758 N N . LEU A 1 96 ? 3.184 -9.197 -6.823 1.00 81.25 96 LEU A N 1
ATOM 759 C CA . LEU A 1 96 ? 4.570 -9.564 -6.519 1.00 81.25 96 LEU A CA 1
ATOM 760 C C . LEU A 1 96 ? 4.856 -11.038 -6.821 1.00 81.25 96 LEU A C 1
ATOM 762 O O . LEU A 1 96 ? 5.909 -11.352 -7.375 1.00 81.25 96 LEU A O 1
ATOM 766 N N . MET A 1 97 ? 3.973 -11.945 -6.401 1.00 83.00 97 MET A N 1
ATOM 767 C CA . MET A 1 97 ? 4.173 -13.380 -6.609 1.00 83.00 97 MET A CA 1
ATOM 768 C C . MET A 1 97 ? 4.299 -13.696 -8.103 1.00 83.00 97 MET A C 1
ATOM 770 O O . MET A 1 97 ? 5.225 -14.404 -8.486 1.00 83.00 97 MET A O 1
ATOM 774 N N . LYS A 1 98 ? 3.494 -13.039 -8.948 1.00 83.56 98 LYS A N 1
ATOM 775 C CA . LYS A 1 98 ? 3.606 -13.114 -10.415 1.00 83.56 98 LYS A CA 1
ATOM 776 C C . LYS A 1 98 ? 4.939 -12.588 -10.957 1.00 83.56 98 LYS A C 1
ATOM 778 O O . LYS A 1 98 ? 5.428 -13.103 -11.955 1.00 83.56 98 LYS A O 1
ATOM 783 N N . GLN A 1 99 ? 5.552 -11.587 -10.314 1.00 75.06 99 GLN A N 1
ATOM 784 C CA . GLN A 1 99 ? 6.896 -11.120 -10.694 1.00 75.06 99 GLN A CA 1
ATOM 785 C C . GLN A 1 99 ? 7.996 -12.116 -10.299 1.00 75.06 99 GLN A C 1
ATOM 787 O O . GLN A 1 99 ? 9.038 -12.158 -10.942 1.00 75.06 99 GLN A O 1
ATOM 792 N N . LYS A 1 100 ? 7.798 -12.910 -9.239 1.00 62.44 100 LYS A N 1
ATOM 793 C CA . LYS A 1 100 ? 8.775 -13.914 -8.780 1.00 62.44 100 LYS A CA 1
ATOM 794 C C . LYS A 1 100 ? 8.770 -15.199 -9.605 1.00 62.44 100 LYS A C 1
ATOM 796 O O . LYS A 1 100 ? 9.767 -15.913 -9.569 1.00 62.44 1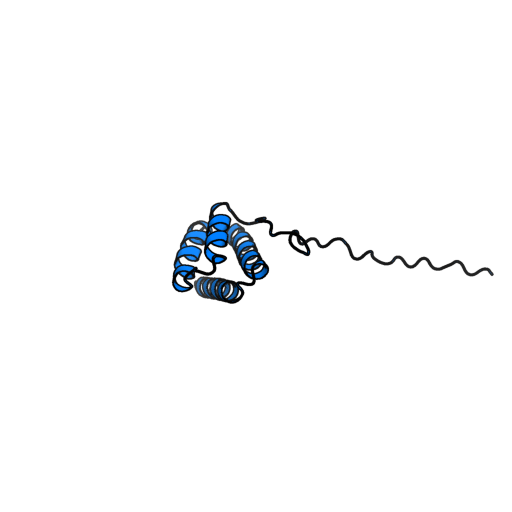00 LYS A O 1
ATOM 801 N N . ASP A 1 101 ? 7.709 -15.448 -10.370 1.00 49.06 101 ASP A N 1
ATOM 802 C CA . ASP A 1 101 ? 7.684 -16.504 -11.391 1.00 49.06 101 ASP A CA 1
ATOM 803 C C . ASP A 1 101 ? 8.547 -16.160 -12.626 1.00 49.06 101 ASP A C 1
ATOM 805 O O . ASP A 1 101 ? 8.702 -16.986 -13.522 1.00 49.06 101 ASP A O 1
ATOM 809 N N . TYR A 1 102 ? 9.184 -14.981 -12.650 1.00 42.41 102 TYR A N 1
ATOM 810 C CA . TYR A 1 102 ? 10.371 -14.717 -13.464 1.00 42.41 102 TYR A CA 1
ATOM 811 C C . TYR A 1 102 ? 11.639 -15.123 -12.688 1.00 42.41 102 TYR A C 1
ATOM 813 O O . TYR A 1 102 ? 12.303 -14.301 -12.051 1.00 42.41 102 TYR A O 1
ATOM 821 N N . GLN A 1 103 ? 11.950 -16.420 -12.731 1.00 36.69 103 GLN A N 1
ATOM 822 C CA . GLN A 1 103 ? 13.316 -16.941 -12.589 1.00 36.69 103 GLN A CA 1
ATOM 823 C C . GLN A 1 103 ? 13.981 -16.979 -13.964 1.00 36.69 103 GLN A C 1
ATOM 825 O O . GLN A 1 103 ? 13.321 -17.454 -14.916 1.00 36.69 103 GLN A O 1
#

Sequence (103 aa):
TPQTPRTRNRTRIGKSRDSNLGKPWSYHGLSPQGQQILHSLIEPSFDSAQLDPLLSQLFEPYKVNPTSSSSELLALLKGLGFHKRFDLALSAFDWLMKQKDYQ

Nearest PDB structures (foldseek):
  6yxx-assembly1_BI  TM=6.105E-01  e=7.221E+00  Trypanosoma brucei brucei

Solvent-accessible surface area (backbone atoms only — not comparable to full-atom values): 6416 Å² total; per-residue (Å²): 133,87,82,76,82,81,80,76,83,68,79,68,83,66,81,73,88,53,78,48,70,96,44,69,88,67,71,72,58,40,53,77,65,52,48,52,50,49,58,51,65,70,39,90,84,50,60,73,85,53,46,65,62,53,51,47,65,70,45,54,78,25,76,84,45,59,74,65,42,56,50,34,48,53,32,48,41,51,49,28,49,73,71,67,36,50,70,59,30,51,50,55,50,51,54,50,54,63,56,60,72,66,120

Radius of gyration: 20.04 Å; Cα contacts (8 Å, |Δi|>4): 54; chains: 1; bounding box: 31×32×72 Å

pLDDT: mean 80.83, std 13.04, range [36.69, 93.38]

Organism: Noccaea caerulescens (NCBI:txid107243)

Mean predicted aligned error: 9.82 Å

Secondary structure (DSSP, 8-state):
-------------PPPS-TTTTS----TT--HHHHHHHHHHHSTT--GGGHHHHHHHHHGGGGS-HHHHHHHHHHHHHHHHHTT-HHHHHHHHHHHHHHHT--

Foldseek 3Di:
DDDDPDPPPDPPPDDDPDPPVVHPDDLPLADPLLVVVLVLLLPPPRDLVCLLVSLCVVCVVCVVPVPSVVSNLVSSLVSCVSSVVPVSSVVSVVSVVVVVVPD